Protein 6L2M (pdb70)

Secondary structure (DSSP, 8-state):
---HHHHHHHHHHHHHHHHTTS---EEEEE-TT--EEEEEE--TTTTT-TT--HHHHHHHHHHHHHT-S--TT-EEEEEE---HHHHHHHHHTT--EEEEEE----------S-EEEE---HHHHHHHHHHHHHHHHHHHHHH-

Organism: NCBI:txid40479

Solvent-accessible surface area: 8317 Å² total; per-residue (Å²): 142,58,17,62,126,25,0,72,68,0,3,82,33,0,94,113,2,28,155,90,45,1,54,0,10,0,0,0,0,2,30,95,116,70,82,63,40,8,50,11,40,6,10,43,126,107,70,176,49,124,39,42,27,0,6,21,24,0,6,80,67,0,25,90,149,71,142,40,145,73,0,49,165,30,65,0,0,0,0,24,42,15,46,91,65,0,16,36,24,0,86,132,8,114,2,51,11,0,41,21,0,11,67,59,134,128,130,108,79,164,54,160,64,12,86,73,72,50,5,128,9,130,76,23,47,71,78,0,68,147,36,12,70,95,32,80,84,83,44,143,120,146,164,192

B-factor: mean 48.04, std 17.61, range [22.88, 114.13]

InterPro domains:
  IPR002125 Cytidine and deoxycytidylate deaminase domain [PF00383] (6-102)
  IPR002125 Cytidine and deoxycytidylate deaminase domain [PS51747] (2-112)
  IPR016192 APOBEC/CMP deaminase, zinc-binding [PS00903] (54-91)
  IPR016193 Cytidine deaminase-like [SSF53927] (6-142)

Sequence (144 aa):
DDFNNILDLLINESKKAAQLGDIPVSCCIIDSNNNILSLAINSRYKNKDISQHAEINVINDLISKLNSFNLSKYKLITTLEPCMMCYSAIKQVKINTIYYLVDDPKYSINDQNLNLIQIKNQKKQSEYIKLLNIFFINARLEHH

Foldseek 3Di:
DQCVVVLVVLLVQLVVVLVQQHQSKKKFKAAPVRDTDFIFTACCPVVVHVQRHNLSVRLVVVCVVVVDLAPLRMAMEMAEDDDPSSVVSCVRNLHQEYEYAYYDPPDDDPDHSHDYHYRDDVVSSVSSVVVSVVSVVVVVVVVD

Nearest PDB structures (foldseek):
  6l2m-assembly1_A-2  TM=1.007E+00  e=2.310E-31  Mycoplasma capricolum subsp. capricolum
  6l2l-assembly1_A-2  TM=9.563E-01  e=2.357E-25  Mycoplasma capricolum subsp. capricolum
  1wwr-assembly1_A  TM=8.510E-01  e=9.604E-13  Aquifex aeolicus
  7cph-assembly1_A  TM=8.607E-01  e=4.009E-12  Bacillus subtilis subsp. subtilis str. 168
  2a8n-assembly1_B  TM=8.800E-01  e=9.669E-11  Agrobacterium tumefaciens

Radius of gyration: 14.6 Å; Cα contacts (8 Å, |Δi|>4): 250; chains: 1; bounding box: 42×33×30 Å

Structure (mmCIF, N/CA/C/O backbone):
data_6L2M
#
_entry.id   6L2M
#
_cell.length_a   55.589
_cell.length_b   55.589
_cell.length_c   109.227
_cell.angle_alpha   90.000
_cell.angle_beta   90.000
_cell.angle_gamma   120.000
#
_symmetry.space_group_name_H-M   'P 32 2 1'
#
loop_
_entity.id
_entity.type
_entity.pdbx_description
1 polymer 'Nucleoside deaminase family protein'
2 non-polymer 'ZINC ION'
3 non-polymer 'CHLORIDE ION'
4 water water
#
loop_
_atom_site.group_PDB
_atom_site.id
_atom_site.type_symbol
_atom_site.label_atom_id
_atom_site.label_alt_id
_atom_site.label_comp_id
_atom_site.label_asym_id
_atom_site.label_entity_id
_atom_site.label_seq_id
_atom_site.pdbx_PDB_ins_code
_atom_site.Cartn_x
_atom_site.Cartn_y
_atom_site.Cartn_z
_atom_site.occupancy
_atom_site.B_iso_or_equiv
_atom_site.auth_seq_id
_atom_site.auth_comp_id
_atom_site.auth_asym_id
_atom_site.auth_atom_id
_atom_site.pdbx_PDB_model_num
ATOM 1 N N . ASP A 1 2 ? 1.68064 -8.06461 8.33514 1.000 87.08768 2 ASP A N 1
ATOM 2 C CA . ASP A 1 2 ? 2.51719 -7.66527 9.46031 1.000 87.14752 2 ASP A CA 1
ATOM 3 C C . ASP A 1 2 ? 3.81720 -7.01658 8.95757 1.000 84.08495 2 ASP A C 1
ATOM 4 O O . ASP A 1 2 ? 3.78858 -5.99454 8.25679 1.000 78.03930 2 ASP A O 1
ATOM 9 N N . ASP A 1 3 ? 4.95422 -7.60920 9.32678 1.000 68.42789 3 ASP A N 1
ATOM 10 C CA . ASP A 1 3 ? 6.24376 -7.16374 8.82472 1.000 54.24000 3 ASP A CA 1
ATOM 11 C C . ASP A 1 3 ? 7.15141 -8.31515 8.40897 1.000 56.66800 3 ASP A C 1
ATOM 12 O O . ASP A 1 3 ? 8.28322 -8.05379 7.98756 1.000 47.66808 3 ASP A O 1
ATOM 17 N N . PHE A 1 4 ? 6.69943 -9.57153 8.53773 1.000 48.41000 4 PHE A N 1
ATOM 18 C CA . PHE A 1 4 ? 7.37542 -10.74894 7.97775 1.000 46.47710 4 PHE A CA 1
ATOM 19 C C . PHE A 1 4 ? 8.85945 -10.80423 8.34658 1.000 46.58321 4 PHE A C 1
ATOM 20 O O . PHE A 1 4 ? 9.70637 -11.14214 7.51801 1.000 42.05069 4 PHE A O 1
ATOM 28 N N . ASN A 1 5 ? 9.18894 -10.47864 9.59943 1.000 50.12478 5 ASN A N 1
ATOM 29 C CA . ASN A 1 5 ? 10.59466 -10.25414 9.93442 1.000 46.66415 5 ASN A CA 1
ATOM 30 C C . ASN A 1 5 ? 11.43023 -11.52016 9.76654 1.000 51.86872 5 ASN A C 1
ATOM 31 O O . ASN A 1 5 ? 12.58066 -11.45630 9.31412 1.000 52.49725 5 ASN A O 1
ATOM 36 N N . ASN A 1 6 ? 10.87351 -12.68022 10.11763 1.000 49.03062 6 ASN A N 1
ATOM 37 C CA . ASN A 1 6 ? 11.63660 -13.92382 10.01802 1.000 51.83159 6 ASN A CA 1
ATOM 38 C C . ASN A 1 6 ? 11.75433 -14.40786 8.57412 1.000 42.42180 6 ASN A C 1
ATOM 39 O O . ASN A 1 6 ? 12.84317 -14.79250 8.12687 1.000 41.81561 6 ASN A O 1
ATOM 44 N N . ILE A 1 7 ? 10.64715 -14.39265 7.83240 1.000 40.02949 7 ILE A N 1
ATOM 45 C CA . ILE A 1 7 ? 10.70510 -14.74300 6.41874 1.000 44.81162 7 ILE A CA 1
ATOM 46 C C . ILE A 1 7 ? 11.68365 -13.83356 5.69429 1.000 41.78778 7 ILE A C 1
ATOM 47 O O . ILE A 1 7 ? 12.50442 -14.29724 4.89221 1.000 40.14551 7 ILE A O 1
ATOM 52 N N . LEU A 1 8 ? 11.64018 -12.53139 5.99650 1.000 41.76470 8 LEU A N 1
ATOM 53 C CA . LEU A 1 8 ? 12.54475 -11.58489 5.35128 1.000 39.34620 8 LEU A CA 1
ATOM 54 C C . LEU A 1 8 ? 13.99666 -11.84906 5.73312 1.000 43.66804 8 LEU A C 1
ATOM 55 O O . LEU A 1 8 ? 14.89007 -11.76229 4.88469 1.000 35.80634 8 LEU A O 1
ATOM 60 N N . ASP A 1 9 ? 14.26230 -12.14686 7.00552 1.000 46.11113 9 ASP A N 1
ATOM 61 C CA . ASP A 1 9 ? 15.61397 -12.55146 7.37475 1.000 49.54677 9 ASP A CA 1
ATOM 62 C C . ASP A 1 9 ? 16.09343 -13.69975 6.48839 1.000 48.05298 9 ASP A C 1
ATOM 63 O O . ASP A 1 9 ? 17.20127 -13.65316 5.92787 1.000 44.22773 9 ASP A O 1
ATOM 68 N N . LEU A 1 10 ? 15.23442 -14.70936 6.29929 1.000 42.58180 10 LEU A N 1
ATOM 69 C CA . LEU A 1 10 ? 15.57746 -15.84643 5.44627 1.000 40.74711 10 LEU A CA 1
ATOM 70 C C . LEU A 1 10 ? 15.81872 -15.42717 3.99586 1.000 40.03117 10 LEU A C 1
ATOM 71 O O . LEU A 1 10 ? 16.80603 -15.84691 3.37868 1.000 42.43117 10 LEU A O 1
ATOM 76 N N . LEU A 1 11 ? 14.92552 -14.60968 3.43053 1.000 38.21948 11 LEU A N 1
ATOM 77 C CA . LEU A 1 11 ? 15.05705 -14.22659 2.02713 1.000 45.59501 11 LEU A CA 1
ATOM 78 C C . LEU A 1 11 ? 16.32395 -13.41280 1.79473 1.000 40.56425 11 LEU A C 1
ATOM 79 O O . LEU A 1 11 ? 17.07109 -13.67180 0.84199 1.000 38.73746 11 LEU A O 1
ATOM 84 N N . ILE A 1 12 ? 16.58051 -12.43345 2.66409 1.000 38.68935 12 ILE A N 1
ATOM 85 C CA . ILE A 1 12 ? 17.78911 -11.62701 2.56070 1.000 42.83042 12 ILE A CA 1
ATOM 86 C C . ILE A 1 12 ? 19.02792 -12.50771 2.67753 1.000 46.61931 12 ILE A C 1
ATOM 87 O O . ILE A 1 12 ? 20.02815 -12.29023 1.98379 1.000 39.56766 12 ILE A O 1
ATOM 92 N N . ASN A 1 13 ? 18.97898 -13.53184 3.53136 1.000 42.81948 13 ASN A N 1
ATOM 93 C CA . ASN A 1 13 ? 20.10826 -14.45638 3.57952 1.000 49.88347 13 ASN A CA 1
ATOM 94 C C . ASN A 1 13 ? 20.27227 -15.19882 2.25439 1.000 42.68646 13 ASN A C 1
ATOM 95 O O . ASN A 1 13 ? 21.38434 -15.32089 1.73424 1.000 42.91341 13 ASN A O 1
ATOM 100 N N . GLU A 1 14 ? 19.16838 -15.66917 1.67174 1.000 47.49194 14 GLU A N 1
ATOM 101 C CA . GLU A 1 14 ? 19.25708 -16.42570 0.42240 1.000 44.72646 14 GLU A CA 1
ATOM 102 C C . GLU A 1 14 ? 19.82495 -15.57883 -0.71049 1.000 40.85000 14 GLU A C 1
ATOM 103 O O . GLU A 1 14 ? 20.67127 -16.04245 -1.48137 1.000 53.67538 14 GLU A O 1
ATOM 109 N N . SER A 1 15 ? 19.35839 -14.33603 -0.83936 1.000 45.45961 15 SER A N 1
ATOM 110 C CA . SER A 1 15 ? 19.66669 -13.56823 -2.04248 1.000 48.98024 15 SER A CA 1
ATOM 111 C C . SER A 1 15 ? 21.16658 -13.35990 -2.20684 1.000 53.24057 15 SER A C 1
ATOM 112 O O . SER A 1 15 ? 21.65391 -13.22679 -3.34251 1.000 57.97996 15 SER A O 1
ATOM 115 N N . LYS A 1 16 ? 21.90766 -13.34078 -1.08952 1.000 49.81622 16 LYS A N 1
ATOM 116 C CA . LYS A 1 16 ? 23.36713 -13.28046 -1.13671 1.000 56.13123 16 LYS A CA 1
ATOM 117 C C . LYS A 1 16 ? 23.93444 -14.30040 -2.12525 1.000 59.01446 16 LYS A C 1
ATOM 118 O O . LYS A 1 16 ? 24.81958 -13.98169 -2.93144 1.000 51.28000 16 LYS A O 1
ATOM 124 N N . LYS A 1 17 ? 23.40519 -15.52742 -2.09557 1.000 49.22581 17 LYS A N 1
ATOM 125 C CA . LYS A 1 17 ? 23.80776 -16.54152 -3.06494 1.000 57.59268 17 LYS A CA 1
ATOM 126 C C . LYS A 1 17 ? 23.68173 -16.01890 -4.49002 1.000 64.78710 17 LYS A C 1
ATOM 127 O O . LYS A 1 17 ? 24.60627 -16.16129 -5.30005 1.000 68.47914 17 LYS A O 1
ATOM 133 N N . ALA A 1 18 ? 22.53298 -15.41028 -4.81489 1.000 54.13930 18 ALA A N 1
ATOM 134 C CA . ALA A 1 18 ? 22.33583 -14.88167 -6.16221 1.000 56.18943 18 ALA A CA 1
ATOM 135 C C . ALA A 1 18 ? 23.37058 -13.81026 -6.48537 1.000 53.25466 18 ALA A C 1
ATOM 136 O O . ALA A 1 18 ? 23.87340 -13.75330 -7.61554 1.000 51.33794 18 ALA A O 1
ATOM 138 N N . ALA A 1 19 ? 23.72153 -12.96553 -5.49913 1.000 55.37855 19 ALA A N 1
ATOM 139 C CA . ALA A 1 19 ? 24.69144 -11.89760 -5.76032 1.000 58.61862 19 ALA A CA 1
ATOM 140 C C . ALA A 1 19 ? 26.08759 -12.44707 -6.01936 1.000 70.03460 19 ALA A C 1
ATOM 141 O O . ALA A 1 19 ? 26.82604 -11.89579 -6.84537 1.000 67.66239 19 ALA A O 1
ATOM 143 N N . GLN A 1 20 ? 26.47027 -13.51684 -5.31823 1.000 68.99095 20 GLN A N 1
ATOM 144 C CA . GLN A 1 20 ? 27.78858 -14.10068 -5.52823 1.000 76.25155 20 GLN A CA 1
ATOM 145 C C . GLN A 1 20 ? 27.94790 -14.63431 -6.94762 1.000 76.95657 20 GLN A C 1
ATOM 146 O O . GLN A 1 20 ? 29.06035 -14.63078 -7.48847 1.000 71.92510 20 GLN A O 1
ATOM 152 N N . LEU A 1 21 ? 26.85687 -15.07325 -7.57498 1.000 66.26502 21 LEU A N 1
ATOM 153 C CA . LEU A 1 21 ? 26.93055 -15.75640 -8.85914 1.000 62.51542 21 LEU A CA 1
ATOM 154 C C . LEU A 1 21 ? 26.55513 -14.87035 -10.05465 1.000 66.71401 21 LEU A C 1
ATOM 155 O O . LEU A 1 21 ? 26.37757 -15.39841 -11.15764 1.000 60.00645 21 LEU A O 1
ATOM 160 N N . GLY A 1 22 ? 26.44760 -13.54344 -9.87402 1.000 53.22000 22 GLY A N 1
ATOM 161 C CA . GLY A 1 22 ? 26.30214 -12.60672 -10.98106 1.000 49.66000 22 GLY A CA 1
ATOM 162 C C . GLY A 1 22 ? 24.90610 -12.04707 -11.22282 1.000 55.51517 22 GLY A C 1
ATOM 163 O O . GLY A 1 22 ? 24.75093 -11.17841 -12.09414 1.000 58.69055 22 GLY A O 1
ATOM 164 N N . ASP A 1 23 ? 23.89258 -12.50139 -10.49745 1.000 42.62276 23 ASP A N 1
ATOM 165 C CA . ASP A 1 23 ? 22.53923 -11.98635 -10.63268 1.000 42.15885 23 ASP A CA 1
ATOM 166 C C . ASP A 1 23 ? 22.23715 -10.99017 -9.52205 1.000 41.18465 23 ASP A C 1
ATOM 167 O O . ASP A 1 23 ? 22.72356 -11.13093 -8.39640 1.000 37.29942 23 ASP A O 1
ATOM 172 N N . ILE A 1 24 ? 21.43450 -9.97986 -9.85151 1.000 32.39817 24 ILE A N 1
ATOM 173 C CA . ILE A 1 24 ? 20.82144 -9.11971 -8.84090 1.000 39.22017 24 ILE A CA 1
ATOM 174 C C . ILE A 1 24 ? 20.32086 -10.02843 -7.72195 1.000 34.68958 24 ILE A C 1
ATOM 175 O O . ILE A 1 24 ? 19.60847 -11.00963 -7.98894 1.000 35.57654 24 ILE A O 1
ATOM 180 N N . PRO A 1 25 ? 20.69358 -9.77212 -6.48018 1.000 32.21568 25 PRO A N 1
ATOM 181 C CA . PRO A 1 25 ? 20.33706 -10.69618 -5.39599 1.000 34.04094 25 PRO A CA 1
ATOM 182 C C . PRO A 1 25 ? 18.89412 -10.52445 -4.95189 1.000 35.92063 25 PRO A C 1
ATOM 183 O O . PRO A 1 25 ? 18.58934 -9.72719 -4.05747 1.000 40.23592 25 PRO A O 1
ATOM 187 N N . VAL A 1 26 ? 17.99005 -11.22849 -5.61219 1.000 31.50633 26 VAL A N 1
ATOM 188 C CA . VAL A 1 26 ? 16.57976 -11.23029 -5.25792 1.000 32.51036 26 VAL A CA 1
ATOM 189 C C . VAL A 1 26 ? 16.22159 -12.64283 -4.82950 1.000 33.57659 26 VAL A C 1
ATOM 190 O O . VAL A 1 26 ? 16.60470 -13.61706 -5.49185 1.000 25.34316 26 VAL A O 1
ATOM 194 N N . SER A 1 27 ? 15.53439 -12.75263 -3.70261 1.000 31.15539 27 SER A N 1
ATOM 195 C CA . SER A 1 27 ? 14.97441 -14.01375 -3.26393 1.000 32.28816 27 SER A CA 1
ATOM 196 C C . SER A 1 27 ? 13.50402 -13.81041 -2.94753 1.000 40.02403 27 SER A C 1
ATOM 197 O O . SER A 1 27 ? 13.07594 -12.70031 -2.61080 1.000 44.11806 27 SER A O 1
ATOM 200 N N . CYS A 1 28 ? 12.73271 -14.89259 -3.05016 1.000 33.08294 28 CYS A N 1
ATOM 201 C CA . CYS A 1 28 ? 11.30727 -14.79783 -2.79261 1.000 35.16761 28 CYS A CA 1
ATOM 202 C C . CYS A 1 28 ? 10.74286 -16.17249 -2.44608 1.000 31.70569 28 CYS A C 1
ATOM 203 O O . CYS A 1 28 ? 11.33469 -17.21079 -2.75436 1.000 35.20874 28 CYS A O 1
ATOM 206 N N . CYS A 1 29 ? 9.58453 -16.16114 -1.78609 1.000 28.94357 29 CYS A N 1
ATOM 207 C CA . CYS A 1 29 ? 8.87500 -17.37492 -1.42083 1.000 31.17790 29 CYS A CA 1
ATOM 208 C C . CYS A 1 29 ? 7.39104 -17.21124 -1.70619 1.000 31.91827 29 CYS A C 1
ATOM 209 O O . CYS A 1 29 ? 6.87387 -16.10033 -1.86791 1.000 29.42789 29 CYS A O 1
ATOM 212 N N . ILE A 1 30 ? 6.71498 -18.35108 -1.76594 1.000 33.70809 30 ILE A N 1
ATOM 213 C CA . ILE A 1 30 ? 5.26256 -18.41409 -1.84191 1.000 37.69275 30 ILE A CA 1
ATOM 214 C C . ILE A 1 30 ? 4.76323 -19.07075 -0.56378 1.000 43.17429 30 ILE A C 1
ATOM 215 O O . ILE A 1 30 ? 5.33084 -20.07168 -0.10374 1.000 44.65839 30 ILE A O 1
ATOM 220 N N . ILE A 1 31 ? 3.71226 -18.50515 0.01625 1.000 35.80645 31 ILE A N 1
ATOM 221 C CA . ILE A 1 31 ? 3.17917 -18.98135 1.28406 1.000 39.48431 31 ILE A CA 1
ATOM 222 C C . ILE A 1 31 ? 1.71242 -19.33606 1.11450 1.000 39.89000 31 ILE A C 1
ATOM 223 O O . ILE A 1 31 ? 1.00247 -18.76492 0.27536 1.000 42.84630 31 ILE A O 1
ATOM 228 N N . ASP A 1 32 ? 1.25897 -20.28137 1.93681 1.000 46.90056 32 ASP A N 1
ATOM 229 C CA . ASP A 1 32 ? -0.16498 -20.54816 2.06071 1.000 54.06254 32 ASP A CA 1
ATOM 230 C C . ASP A 1 32 ? -0.77864 -19.58565 3.07440 1.000 52.28821 32 ASP A C 1
ATOM 231 O O . ASP A 1 32 ? -0.11584 -18.68245 3.59417 1.000 53.78641 32 ASP A O 1
ATOM 236 N N . SER A 1 33 ? -2.07180 -19.78168 3.35177 1.000 57.60548 33 SER A N 1
ATOM 237 C CA . SER A 1 33 ? -2.79708 -18.86428 4.22439 1.000 52.04000 33 SER A CA 1
ATOM 238 C C . SER A 1 33 ? -2.28516 -18.91513 5.65736 1.000 57.47639 33 SER A C 1
ATOM 239 O O . SER A 1 33 ? -2.39890 -17.92477 6.38805 1.000 63.70690 33 SER A O 1
ATOM 242 N N . ASN A 1 34 ? -1.72439 -20.04414 6.08077 1.000 50.93431 34 ASN A N 1
ATOM 243 C CA . ASN A 1 34 ? -1.11943 -20.13054 7.40406 1.000 60.80525 34 ASN A CA 1
ATOM 244 C C . ASN A 1 34 ? 0.31146 -19.61086 7.43290 1.000 54.03125 34 ASN A C 1
ATOM 245 O O . ASN A 1 34 ? 1.03595 -19.89222 8.39319 1.000 60.11291 34 ASN A O 1
ATOM 250 N N . ASN A 1 35 ? 0.72478 -18.87009 6.40356 1.000 50.84133 35 ASN A N 1
ATOM 251 C CA . ASN A 1 35 ? 2.05747 -18.27700 6.29554 1.000 50.60620 35 ASN A CA 1
ATOM 252 C C . ASN A 1 35 ? 3.17358 -19.30970 6.32564 1.000 44.69000 35 ASN A C 1
ATOM 253 O O . ASN A 1 35 ? 4.31568 -18.97193 6.64209 1.000 49.61451 35 ASN A O 1
ATOM 258 N N . ASN A 1 36 ? 2.87296 -20.56248 6.00043 1.000 45.52287 36 ASN A N 1
ATOM 259 C CA . ASN A 1 36 ? 3.91653 -21.55282 5.78278 1.000 43.27843 36 ASN A CA 1
ATOM 260 C C . ASN A 1 36 ? 4.48066 -21.39485 4.37612 1.000 43.66202 36 ASN A C 1
ATOM 261 O O . ASN A 1 36 ? 3.73376 -21.16446 3.41827 1.000 42.99921 36 ASN A O 1
ATOM 266 N N . ILE A 1 37 ? 5.80208 -21.51546 4.25637 1.000 36.92276 37 ILE A N 1
ATOM 267 C CA . ILE A 1 37 ? 6.46588 -21.44778 2.95771 1.000 39.26270 37 ILE A CA 1
ATOM 268 C C . ILE A 1 37 ? 6.28888 -22.77423 2.22659 1.000 42.48369 37 ILE A C 1
ATOM 269 O O . ILE A 1 37 ? 6.62165 -23.83945 2.76098 1.000 44.45251 37 ILE A O 1
ATOM 274 N N . LEU A 1 38 ? 5.79416 -22.71530 0.98991 1.000 36.75547 38 LEU A N 1
ATOM 275 C CA . LEU A 1 38 ? 5.72164 -23.89974 0.14346 1.000 33.37000 38 LEU A CA 1
ATOM 276 C C . LEU A 1 38 ? 6.85275 -23.98846 -0.87281 1.000 40.56337 38 LEU A C 1
ATOM 277 O O . LEU A 1 38 ? 7.29040 -25.09737 -1.20433 1.000 44.64722 38 LEU A O 1
ATOM 282 N N . SER A 1 39 ? 7.32179 -22.84774 -1.38578 1.000 38.88550 39 SER A N 1
ATOM 283 C CA . SER A 1 39 ? 8.41271 -22.78981 -2.35004 1.000 36.06547 39 SER A CA 1
ATOM 284 C C . SER A 1 39 ? 9.25467 -21.54993 -2.09252 1.000 37.50284 39 SER A C 1
ATOM 285 O O . SER A 1 39 ? 8.73620 -20.48867 -1.72566 1.000 36.13163 39 SER A O 1
ATOM 288 N N . LEU A 1 40 ? 10.56213 -21.69542 -2.30570 1.000 31.41000 40 LEU A N 1
ATOM 289 C CA . LEU A 1 40 ? 11.50632 -20.59907 -2.17493 1.000 33.01645 40 LEU A CA 1
ATOM 290 C C . LEU A 1 40 ? 12.45767 -20.62022 -3.36250 1.000 39.09146 40 LEU A C 1
ATOM 291 O O . LEU A 1 40 ? 12.84722 -21.69538 -3.82912 1.000 33.53433 40 LEU A O 1
ATOM 296 N N . ALA A 1 41 ? 12.83101 -19.43531 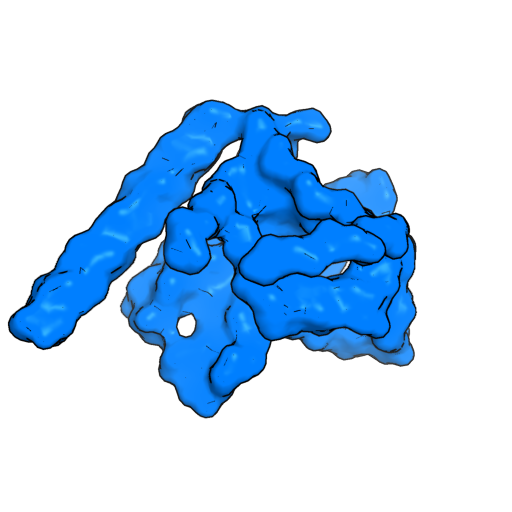-3.85662 1.000 31.08054 41 ALA A N 1
ATOM 297 C CA . ALA A 1 41 ? 13.71145 -19.38593 -5.01681 1.000 30.43304 41 ALA A CA 1
ATOM 298 C C . ALA A 1 41 ? 14.50026 -18.08803 -5.01823 1.000 34.47561 41 ALA A C 1
ATOM 299 O O . ALA A 1 41 ? 14.14731 -17.11833 -4.34005 1.000 42.14332 41 ALA A O 1
ATOM 301 N N . ILE A 1 42 ? 15.57893 -18.08740 -5.80440 1.000 29.69039 42 ILE A N 1
ATOM 302 C CA . ILE A 1 42 ? 16.41607 -16.91788 -6.01198 1.000 28.54987 42 ILE A CA 1
ATOM 303 C C . ILE A 1 42 ? 16.48319 -16.61884 -7.50225 1.000 33.99462 42 ILE A C 1
ATOM 304 O O . ILE A 1 42 ? 16.14767 -17.45118 -8.35143 1.000 33.21232 42 ILE A O 1
ATOM 309 N N . ASN A 1 43 ? 16.90920 -15.39808 -7.80813 1.000 26.65886 43 ASN A N 1
ATOM 310 C CA . ASN A 1 43 ? 17.13104 -14.98770 -9.18314 1.000 29.20782 43 ASN A CA 1
ATOM 311 C C . ASN A 1 43 ? 18.33694 -15.72860 -9.75838 1.000 33.67778 43 ASN A C 1
ATOM 312 O O . ASN A 1 43 ? 19.38056 -15.83626 -9.11638 1.000 31.23333 43 ASN A O 1
ATOM 317 N N . SER A 1 44 ? 18.17023 -16.28355 -10.96817 1.000 28.12364 44 SER A N 1
ATOM 318 C CA . SER A 1 44 ? 19.25400 -17.00181 -11.63257 1.000 36.17178 44 SER A CA 1
ATOM 319 C C . SER A 1 44 ? 19.21766 -16.77964 -13.13898 1.000 39.33510 44 SER A C 1
ATOM 320 O O . SER A 1 44 ? 19.55412 -17.68940 -13.90718 1.000 37.19785 44 SER A O 1
ATOM 323 N N . ARG A 1 45 ? 18.80576 -15.57904 -13.56763 1.000 34.03376 45 ARG A N 1
ATOM 324 C CA . ARG A 1 45 ? 18.69321 -15.25326 -14.98701 1.000 43.11271 45 ARG A CA 1
ATOM 325 C C . ARG A 1 45 ? 20.04583 -15.34377 -15.69130 1.000 43.32362 45 ARG A C 1
ATOM 326 O O . ARG A 1 45 ? 20.20684 -16.09235 -16.65930 1.000 35.27047 45 ARG A O 1
ATOM 334 N N . TYR A 1 46 ? 21.02737 -14.56497 -15.23657 1.000 41.40778 46 TYR A N 1
ATOM 335 C CA . TYR A 1 46 ? 22.31412 -14.58180 -15.92351 1.000 49.28201 46 TYR A CA 1
ATOM 336 C C . TYR A 1 46 ? 23.08158 -15.86409 -15.63108 1.000 45.48602 46 TYR A C 1
ATOM 337 O O . TYR A 1 46 ? 23.74486 -16.40119 -16.52131 1.000 48.71588 46 TYR A O 1
ATOM 346 N N . LYS A 1 47 ? 22.95907 -16.40029 -14.41499 1.000 42.65453 47 LYS A N 1
ATOM 347 C CA . LYS A 1 47 ? 23.68042 -17.62159 -14.08077 1.000 46.61976 47 LYS A CA 1
ATOM 348 C C . LYS A 1 47 ? 23.30025 -18.77022 -15.00959 1.000 52.21358 47 LYS A C 1
ATOM 349 O O . LYS A 1 47 ? 24.15869 -19.56773 -15.40264 1.000 53.12480 47 LYS A O 1
ATOM 355 N N . ASN A 1 48 ? 22.02861 -18.86281 -15.39087 1.000 40.08259 48 ASN A N 1
ATOM 356 C CA . ASN A 1 48 ? 21.56235 -19.94738 -16.24393 1.000 36.41000 48 ASN A CA 1
ATOM 357 C C . ASN A 1 48 ? 21.19861 -19.48406 -17.65083 1.000 36.74000 48 ASN A C 1
ATOM 358 O O . ASN A 1 48 ? 20.60061 -20.25420 -18.40365 1.000 43.42979 48 ASN A O 1
ATOM 363 N N . LYS A 1 49 ? 21.56090 -18.26063 -18.02749 1.000 35.53606 49 LYS A N 1
ATOM 364 C CA . LYS A 1 49 ? 21.35139 -17.73857 -19.38170 1.000 51.81823 49 LYS A CA 1
ATOM 365 C C . LYS A 1 49 ? 19.91042 -17.97156 -19.85163 1.000 48.37412 49 LYS A C 1
ATOM 366 O O . LYS A 1 49 ? 19.64568 -18.57431 -20.89313 1.000 53.66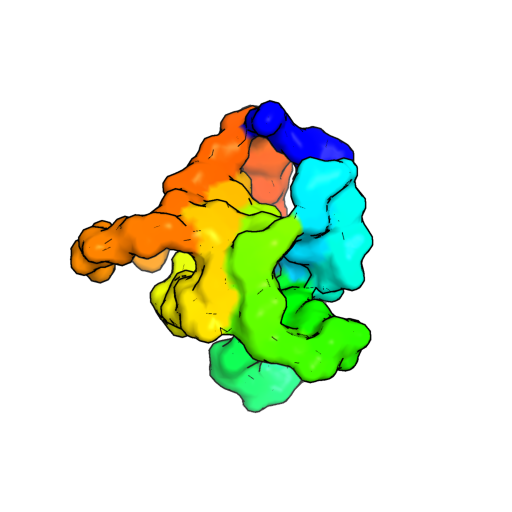214 49 LYS A O 1
ATOM 372 N N . ASP A 1 50 ? 18.96871 -17.48677 -19.04582 1.000 43.88078 50 ASP A N 1
ATOM 373 C CA . ASP A 1 50 ? 17.54597 -17.72378 -19.27501 1.000 36.12448 50 ASP A CA 1
ATOM 374 C C . ASP A 1 50 ? 16.80789 -16.45526 -18.87086 1.000 39.34583 50 ASP A C 1
ATOM 375 O O . ASP A 1 50 ? 16.77032 -16.11262 -17.68511 1.000 30.86175 50 ASP A O 1
ATOM 380 N N . ILE A 1 51 ? 16.23308 -15.76098 -19.85843 1.000 37.40800 51 ILE A N 1
ATOM 381 C CA . ILE A 1 51 ? 15.56043 -14.48486 -19.61383 1.000 36.39450 51 ILE A CA 1
ATOM 382 C C . ILE A 1 51 ? 14.46733 -14.60941 -18.55695 1.000 34.35704 51 ILE A C 1
ATOM 383 O O . ILE A 1 51 ? 14.16038 -13.63727 -17.85551 1.000 34.54934 51 ILE A O 1
ATOM 388 N N . SER A 1 52 ? 13.88247 -15.79988 -18.40402 1.000 26.45000 52 SER A N 1
ATOM 389 C CA . SER A 1 52 ? 12.72929 -15.97692 -17.52515 1.000 35.32981 52 SER A CA 1
ATOM 390 C C . SER A 1 52 ? 13.10100 -16.29378 -16.07904 1.000 37.53328 52 SER A C 1
ATOM 391 O O . SER A 1 52 ? 1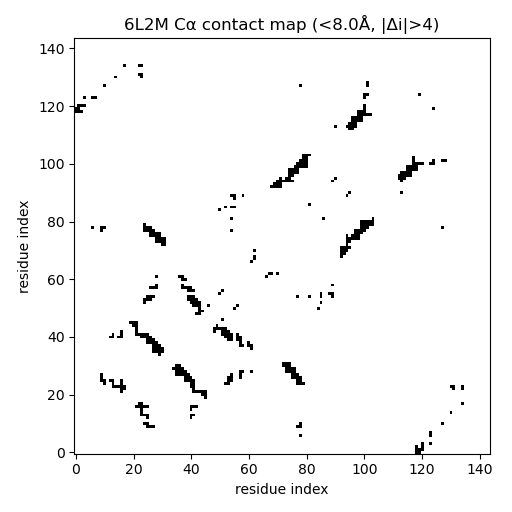2.23954 -16.19225 -15.19627 1.000 33.58330 52 SER A O 1
ATOM 394 N N . GLN A 1 53 ? 14.34360 -16.67325 -15.80727 1.000 26.50000 53 GLN A N 1
ATOM 395 C CA . GLN A 1 53 ? 14.67044 -17.20505 -14.48827 1.000 33.93686 53 GLN A CA 1
ATOM 396 C C . GLN A 1 53 ? 14.89360 -16.11914 -13.43099 1.000 32.34370 53 GLN A C 1
ATOM 397 O O . GLN A 1 53 ? 15.85919 -16.16954 -12.66674 1.000 32.33368 53 GLN A O 1
ATOM 403 N N . HIS A 1 54 ? 13.99134 -15.14898 -13.34291 1.000 34.90953 54 HIS A N 1
ATOM 404 C CA . HIS A 1 54 ? 13.95200 -14.33817 -12.13908 1.000 27.38927 54 HIS A CA 1
ATOM 405 C C . HIS A 1 54 ? 13.42357 -15.15952 -10.96817 1.000 34.84998 54 HIS A C 1
ATOM 406 O O . HIS A 1 54 ? 12.77144 -16.19746 -11.14581 1.000 28.41865 54 HIS A O 1
ATOM 413 N N . ALA A 1 55 ? 13.69823 -14.66953 -9.75264 1.000 26.54219 55 ALA A N 1
ATOM 414 C CA . ALA A 1 55 ? 13.27213 -15.39020 -8.55553 1.000 32.35476 55 ALA A CA 1
ATOM 415 C C . ALA A 1 55 ? 11.76538 -15.64415 -8.55836 1.000 27.04505 55 ALA A C 1
ATOM 416 O O . ALA A 1 55 ? 11.31017 -16.72824 -8.17587 1.000 30.70578 55 ALA A O 1
ATOM 418 N N . GLU A 1 56 ? 10.97575 -14.67634 -9.02529 1.000 30.16034 56 GLU A N 1
ATOM 419 C CA . GLU A 1 56 ? 9.52169 -14.82005 -8.94529 1.000 28.03986 56 GLU A CA 1
ATOM 420 C C . GLU A 1 56 ? 9.01766 -15.93166 -9.86645 1.000 27.96056 56 GLU A C 1
ATOM 421 O O . GLU A 1 56 ? 8.18716 -16.76384 -9.46718 1.000 26.16988 56 GLU A O 1
ATOM 427 N N . ILE A 1 57 ? 9.50021 -15.96090 -11.10625 1.000 24.88795 57 ILE A N 1
ATOM 428 C CA . ILE A 1 57 ? 9.07983 -17.01929 -12.01598 1.000 31.82871 57 ILE A CA 1
ATOM 429 C C . ILE A 1 57 ? 9.62036 -18.37063 -11.55167 1.000 33.19378 57 ILE A C 1
ATOM 430 O O . ILE A 1 57 ? 8.93640 -19.39912 -11.66749 1.000 31.01873 57 ILE A O 1
ATOM 435 N N . ASN A 1 58 ? 10.84337 -18.38742 -10.99545 1.000 31.99370 58 ASN A N 1
ATOM 436 C CA . ASN A 1 58 ? 11.40349 -19.63298 -10.46585 1.000 31.00764 58 ASN A CA 1
ATOM 437 C C . ASN A 1 58 ? 10.54271 -20.19770 -9.34145 1.000 35.42519 58 ASN A C 1
ATOM 438 O O . ASN A 1 58 ? 10.29626 -21.40940 -9.28779 1.000 30.07831 58 ASN A O 1
ATOM 443 N N . VAL A 1 59 ? 10.08077 -19.34063 -8.42605 1.000 32.31682 59 VAL A N 1
ATOM 444 C CA . VAL A 1 59 ? 9.29094 -19.85452 -7.31339 1.000 29.27502 59 VAL A CA 1
ATOM 445 C C . VAL A 1 59 ? 7.93736 -20.32163 -7.82283 1.000 37.77451 59 VAL A C 1
ATOM 446 O O . VAL A 1 59 ? 7.40770 -21.35023 -7.36799 1.000 33.04735 59 VAL A O 1
ATOM 450 N N . ILE A 1 60 ? 7.38872 -19.61654 -8.82558 1.000 28.37032 60 ILE A N 1
ATOM 451 C CA . ILE A 1 60 ? 6.13122 -20.05270 -9.41840 1.000 33.04229 60 ILE A CA 1
ATOM 452 C C . ILE A 1 60 ? 6.28722 -21.44616 -10.01818 1.000 40.55031 60 ILE A C 1
ATOM 453 O O . ILE A 1 60 ? 5.43835 -22.31980 -9.81962 1.000 35.88387 60 ILE A O 1
ATOM 458 N N . ASN A 1 61 ? 7.38309 -21.67463 -10.74993 1.000 29.38295 61 ASN A N 1
ATOM 459 C CA . ASN A 1 61 ? 7.59448 -22.96915 -11.38887 1.000 35.96092 61 ASN A CA 1
ATOM 460 C C . ASN A 1 61 ? 7.82897 -24.06472 -10.35574 1.000 44.87002 61 ASN A C 1
ATOM 461 O O . ASN A 1 61 ? 7.33702 -25.18652 -10.52548 1.000 44.99685 61 ASN A O 1
ATOM 466 N N . ASP A 1 62 ? 8.55668 -23.76112 -9.26867 1.000 42.08565 62 ASP A N 1
ATOM 467 C CA . ASP A 1 62 ? 8.68420 -24.74186 -8.19093 1.000 41.17276 62 ASP A CA 1
ATOM 468 C C . ASP A 1 62 ? 7.31394 -25.16569 -7.66588 1.000 44.69635 62 ASP A C 1
ATOM 469 O O . ASP A 1 62 ? 7.06858 -26.35913 -7.44733 1.000 41.06912 62 ASP A O 1
ATOM 474 N N . LEU A 1 63 ? 6.39993 -24.20518 -7.45698 1.000 43.92097 63 LEU A N 1
ATOM 475 C CA . LEU A 1 63 ? 5.11695 -24.59204 -6.86711 1.000 40.15990 63 LEU A CA 1
ATOM 476 C C . LEU A 1 63 ? 4.21405 -25.29758 -7.87340 1.000 44.30053 63 LEU A C 1
ATOM 477 O O . LEU A 1 63 ? 3.51261 -26.25010 -7.51098 1.000 43.67630 63 LEU A O 1
ATOM 482 N N . ILE A 1 64 ? 4.18508 -24.82289 -9.12522 1.000 47.07577 64 ILE A N 1
ATOM 483 C CA . ILE A 1 64 ? 3.50807 -25.56487 -10.18837 1.000 46.73100 64 ILE A CA 1
ATOM 484 C C . ILE A 1 64 ? 3.97370 -27.01022 -10.18770 1.000 45.03485 64 ILE A C 1
ATOM 485 O O . ILE A 1 64 ? 3.16979 -27.93927 -10.29360 1.000 43.67000 64 ILE A O 1
ATOM 490 N N . SER A 1 65 ? 5.28333 -27.22031 -10.06294 1.000 42.62710 65 SER A N 1
ATOM 491 C CA . SER A 1 65 ? 5.80726 -28.58048 -10.05448 1.000 54.55831 65 SER A CA 1
ATOM 492 C C . SER A 1 65 ? 5.28994 -29.36254 -8.85351 1.000 56.16420 65 SER A C 1
ATOM 493 O O . SER A 1 65 ? 4.81764 -30.49457 -9.00210 1.000 53.69413 65 SER A O 1
ATOM 496 N N . LYS A 1 66 ? 5.35903 -28.77169 -7.65123 1.000 55.41179 66 LYS A N 1
ATOM 497 C CA . LYS A 1 66 ? 4.91841 -29.49902 -6.45670 1.000 58.80027 66 LYS A CA 1
ATOM 498 C C . LYS A 1 66 ? 3.44256 -29.88099 -6.52688 1.000 50.04170 66 LYS A C 1
ATOM 499 O O . LYS A 1 66 ? 3.07218 -30.99977 -6.15364 1.000 73.32454 66 LYS A O 1
ATOM 505 N N . LEU A 1 67 ? 2.58398 -28.97492 -6.99320 1.000 57.55977 67 LE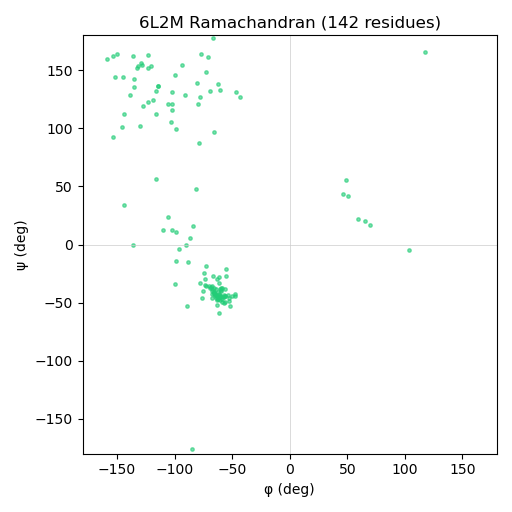U A N 1
ATOM 506 C CA . LEU A 1 67 ? 1.13809 -29.18849 -6.97481 1.000 48.77488 67 LEU A CA 1
ATOM 507 C C . LEU A 1 67 ? 0.56814 -29.71618 -8.28960 1.000 58.66186 67 LEU A C 1
ATOM 508 O O . LEU A 1 67 ? -0.64450 -29.95978 -8.36215 1.000 53.56764 67 LEU A O 1
ATOM 513 N N . ASN A 1 68 ? 1.39480 -29.86178 -9.32614 1.000 49.28000 68 ASN A N 1
ATOM 514 C CA . ASN A 1 68 ? 0.95290 -30.22552 -10.67556 1.000 59.70903 68 ASN A CA 1
ATOM 515 C C . ASN A 1 68 ? -0.26134 -29.40550 -11.11558 1.000 56.73922 68 ASN A C 1
ATOM 516 O O . ASN A 1 68 ? -1.21715 -29.92539 -11.69509 1.000 58.83367 68 ASN A O 1
ATOM 521 N N . SER A 1 69 ? -0.21474 -28.09913 -10.84035 1.000 58.49853 69 SER A N 1
ATOM 522 C CA . SER A 1 69 ? -1.32202 -27.20812 -11.16809 1.000 45.93029 69 SER A CA 1
ATOM 523 C C . SER A 1 69 ? -0.82140 -25.79422 -11.42271 1.000 45.41776 69 SER A C 1
ATOM 524 O O . SER A 1 69 ? 0.10310 -25.31607 -10.75935 1.000 43.13740 69 SER A O 1
ATOM 527 N N . PHE A 1 70 ? -1.46588 -25.12633 -12.36771 1.000 42.28305 70 PHE A N 1
ATOM 528 C CA . PHE A 1 70 ? -1.20662 -23.72868 -12.66623 1.000 47.67097 70 PHE A CA 1
ATOM 529 C C . PHE A 1 70 ? -2.07237 -22.77096 -11.86089 1.000 45.28288 70 PHE A C 1
ATOM 530 O O . PHE A 1 70 ? -1.93508 -21.55609 -12.02526 1.000 42.40503 70 PHE A O 1
ATOM 538 N N . ASN A 1 71 ? -2.94823 -23.27781 -10.99558 1.000 44.66956 71 ASN A N 1
ATOM 539 C CA . ASN A 1 71 ? -3.87214 -22.44721 -10.22105 1.000 46.53311 71 ASN A CA 1
ATOM 540 C C . ASN A 1 71 ? -3.28988 -22.25867 -8.82318 1.000 44.23474 71 ASN A C 1
ATOM 541 O O . ASN A 1 71 ? -3.43690 -23.12816 -7.96218 1.000 52.51085 71 ASN A O 1
ATOM 546 N N . LEU A 1 72 ? -2.64874 -21.11219 -8.58432 1.000 40.90730 72 LEU A N 1
ATOM 547 C CA . LEU A 1 72 ? -2.07806 -20.79364 -7.27849 1.000 34.53000 72 LEU A CA 1
ATOM 548 C C . LEU A 1 72 ? -2.90782 -19.75202 -6.53553 1.000 40.13098 72 LEU A C 1
ATOM 549 O O . LEU A 1 72 ? -2.40222 -19.05847 -5.64599 1.000 32.84416 72 LEU A O 1
ATOM 554 N N . SER A 1 73 ? -4.19210 -19.64617 -6.88708 1.000 40.44047 73 SER A N 1
ATOM 555 C CA . SER A 1 73 ? -5.07176 -18.63742 -6.30224 1.000 38.17601 73 SER A CA 1
ATOM 556 C C . SER A 1 73 ? -5.11258 -18.68890 -4.78005 1.000 40.26574 73 SER A C 1
ATOM 557 O O . SER A 1 73 ? -5.46570 -17.68813 -4.14957 1.000 40.96912 73 SER A O 1
ATOM 560 N N . LYS A 1 74 ? -4.74439 -19.81132 -4.17188 1.000 40.67132 74 LYS A N 1
ATOM 561 C CA . LYS A 1 74 ? -4.76697 -19.92398 -2.72202 1.000 49.48773 74 LYS A CA 1
ATOM 562 C C . LYS A 1 74 ? -3.48553 -19.42820 -2.05156 1.000 49.24154 74 LYS A C 1
ATOM 563 O O . LYS A 1 74 ? -3.36006 -19.55572 -0.82993 1.000 51.23721 74 LYS A O 1
ATOM 569 N N . TYR A 1 75 ? -2.54063 -18.85783 -2.79800 1.000 38.35982 75 TYR A N 1
ATOM 570 C CA . TYR A 1 75 ? -1.21990 -18.59286 -2.24315 1.000 40.58668 75 TYR A CA 1
ATOM 571 C C . TYR A 1 75 ? -0.78738 -17.15163 -2.48261 1.000 38.18341 75 TYR A C 1
ATOM 572 O O . TYR A 1 75 ? -1.24103 -16.48731 -3.41692 1.000 39.62988 75 TYR A O 1
ATOM 581 N N . LYS A 1 76 ? 0.11823 -16.67499 -1.62787 1.000 38.91212 76 LYS A N 1
ATOM 582 C CA . LYS A 1 76 ? 0.61435 -15.30664 -1.71658 1.000 33.62471 76 LYS A CA 1
ATOM 583 C C . LYS A 1 76 ? 2.12399 -15.31667 -1.91234 1.000 39.52001 76 LYS A C 1
ATOM 584 O O . LYS A 1 76 ? 2.80622 -16.25867 -1.50717 1.000 36.23560 76 LYS A O 1
ATOM 590 N N . LEU A 1 77 ? 2.65096 -14.25992 -2.52951 1.000 37.67000 77 LEU A N 1
ATOM 591 C CA . LEU A 1 77 ? 4.07040 -14.18900 -2.84690 1.000 36.19804 77 LEU A CA 1
ATOM 592 C C . LEU A 1 77 ? 4.74556 -13.07191 -2.05922 1.000 37.38042 77 LEU A C 1
ATOM 593 O O . LEU A 1 77 ? 4.20288 -11.96485 -1.94595 1.000 40.00981 77 LEU A O 1
ATOM 598 N N . ILE A 1 78 ? 5.92705 -13.37757 -1.51956 1.000 33.35362 78 ILE A N 1
ATOM 599 C CA . ILE A 1 78 ? 6.76777 -12.43775 -0.78593 1.000 32.92737 78 ILE A CA 1
ATOM 600 C C . ILE A 1 78 ? 8.11878 -12.40180 -1.47014 1.000 28.14264 78 ILE A C 1
ATOM 601 O O . ILE A 1 78 ? 8.79131 -13.43682 -1.57148 1.000 32.26886 78 ILE A O 1
ATOM 606 N N . THR A 1 79 ? 8.53594 -11.21365 -1.88925 1.000 27.05185 79 THR A N 1
ATOM 607 C CA . THR A 1 79 ? 9.80640 -11.01477 -2.55642 1.000 28.34378 79 THR A CA 1
ATOM 608 C C . THR A 1 79 ? 10.52376 -9.83133 -1.91726 1.000 36.94394 79 THR A C 1
ATOM 609 O O . THR A 1 79 ? 9.88996 -8.93838 -1.34090 1.000 31.85358 79 THR A O 1
ATOM 613 N N . THR A 1 80 ? 11.86089 -9.84610 -2.01713 1.000 27.03455 80 THR A N 1
ATOM 614 C CA . THR A 1 80 ? 12.69456 -8.78022 -1.47034 1.000 31.61090 80 THR A CA 1
ATOM 615 C C . THR A 1 80 ? 12.63477 -7.52098 -2.31939 1.000 33.49706 80 THR A C 1
ATOM 616 O O . THR A 1 80 ? 12.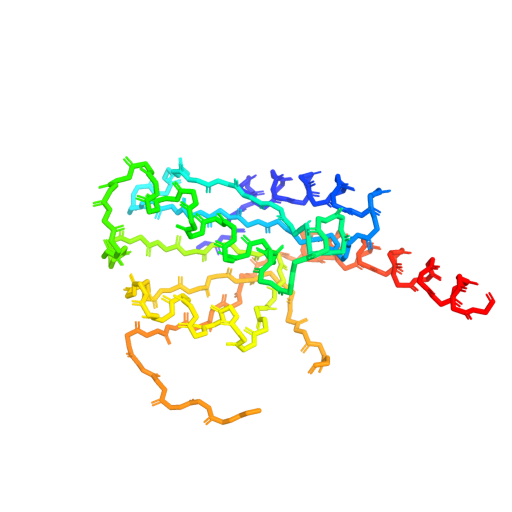87285 -6.42265 -1.80502 1.000 31.76101 80 THR A O 1
ATOM 620 N N . LEU A 1 81 ? 12.31115 -7.65247 -3.60187 1.000 34.88095 81 LEU A N 1
ATOM 621 C CA . LEU A 1 81 ? 12.36905 -6.53887 -4.53620 1.000 28.56791 81 LEU A CA 1
ATOM 622 C C . LEU A 1 81 ? 11.11205 -6.54534 -5.39043 1.000 29.18742 81 LEU A C 1
ATOM 623 O O . LEU A 1 81 ? 10.68860 -7.60011 -5.87399 1.000 26.09879 81 LEU A O 1
ATOM 628 N N . GLU A 1 82 ? 10.53547 -5.36419 -5.57510 1.000 29.82000 82 GLU A N 1
ATOM 629 C CA . GLU A 1 82 ? 9.37768 -5.19656 -6.44043 1.000 31.29666 82 GLU A CA 1
ATOM 630 C C . GLU A 1 82 ? 9.59292 -5.91424 -7.77255 1.000 25.79000 82 GLU A C 1
ATOM 631 O O . GLU A 1 82 ? 10.65385 -5.75218 -8.39635 1.000 34.60502 82 GLU A O 1
ATOM 637 N N . PRO A 1 83 ? 8.63270 -6.71649 -8.23475 1.000 33.03263 83 PRO A N 1
ATOM 638 C CA . PRO A 1 83 ? 8.86298 -7.52604 -9.43619 1.000 39.44301 83 PRO A CA 1
ATOM 639 C C . PRO A 1 83 ? 8.86087 -6.68293 -10.69713 1.000 32.93186 83 PRO A C 1
ATOM 640 O O . PRO A 1 83 ? 8.15890 -5.67812 -10.80172 1.000 28.20298 83 PRO A O 1
ATOM 644 N N . CYS A 1 84 ? 9.64813 -7.12028 -11.67531 1.000 31.91000 84 CYS A N 1
ATOM 645 C CA . CYS A 1 84 ? 9.50435 -6.56677 -13.00959 1.000 30.08502 84 CYS A CA 1
ATOM 646 C C . CYS A 1 84 ? 8.13880 -6.96144 -13.58980 1.000 33.22654 84 CYS A C 1
ATOM 647 O O . CYS A 1 84 ? 7.35469 -7.71308 -12.99185 1.000 29.95329 84 CYS A O 1
ATOM 650 N N . MET A 1 85 ? 7.86342 -6.46586 -14.79266 1.000 32.98226 85 MET A N 1
ATOM 651 C CA . MET A 1 85 ? 6.55260 -6.68638 -15.39448 1.000 33.13949 85 MET A CA 1
ATOM 652 C C . MET A 1 85 ? 6.42197 -8.09360 -15.96827 1.000 31.49199 85 MET A C 1
ATOM 653 O O . MET A 1 85 ? 5.32452 -8.66560 -15.94551 1.000 30.66452 85 MET A O 1
ATOM 658 N N . MET A 1 86 ? 7.51423 -8.67308 -16.48134 1.000 27.92206 86 MET A N 1
ATOM 659 C CA . MET A 1 86 ? 7.46784 -10.08482 -16.87198 1.000 37.62229 86 MET A CA 1
ATOM 660 C C . MET A 1 86 ? 6.94338 -10.93965 -15.71745 1.000 28.46601 86 MET A C 1
ATOM 661 O O . MET A 1 86 ? 5.96079 -11.68365 -15.86313 1.000 32.70199 86 MET A O 1
ATOM 666 N N . CYS A 1 87 ? 7.56425 -10.79790 -14.54269 1.000 26.92495 87 CYS A N 1
ATOM 667 C CA . CYS A 1 87 ? 7.17323 -11.58350 -13.37561 1.000 23.39170 87 CYS A CA 1
ATOM 668 C C . CYS A 1 87 ? 5.78382 -11.20430 -12.87861 1.000 33.86762 87 CYS A C 1
ATOM 669 O O . CYS A 1 87 ? 4.98500 -12.08603 -12.53702 1.000 30.16536 87 CYS A O 1
ATOM 672 N N . TYR A 1 88 ? 5.47609 -9.90369 -12.82497 1.000 26.42411 88 TYR A N 1
ATOM 673 C CA . TYR A 1 88 ? 4.14104 -9.48337 -12.40923 1.000 34.04466 88 TYR A CA 1
ATOM 674 C C . TYR A 1 88 ? 3.07892 -10.17922 -13.24341 1.000 27.67686 88 TYR A C 1
ATOM 675 O O . TYR A 1 88 ? 2.07224 -10.65749 -12.71149 1.000 28.16250 88 TYR A O 1
ATOM 684 N N . SER A 1 89 ? 3.29819 -10.25610 -14.55591 1.000 31.52206 89 SER A N 1
ATOM 685 C CA . SER A 1 89 ? 2.33837 -10.92529 -15.42420 1.000 35.72212 89 SER A CA 1
ATOM 686 C C . SER A 1 89 ? 2.29405 -12.43084 -15.16716 1.000 40.04980 89 SER A C 1
ATOM 687 O O . SER A 1 89 ? 1.21111 -13.02572 -15.17179 1.000 33.92004 89 SER A O 1
ATOM 690 N N . ALA A 1 90 ? 3.44860 -13.07328 -14.94425 1.000 34.57700 90 ALA A N 1
ATOM 691 C CA . ALA A 1 90 ? 3.41325 -14.50513 -14.62303 1.000 32.92620 90 ALA A CA 1
ATOM 692 C C . ALA A 1 90 ? 2.66638 -14.77339 -13.31517 1.000 33.92874 90 ALA A C 1
ATOM 693 O O . ALA A 1 90 ? 1.93803 -15.76685 -13.19431 1.000 30.32072 90 ALA A O 1
ATOM 695 N N . ILE A 1 91 ? 2.88019 -13.92098 -12.31173 1.000 35.80495 91 ILE A N 1
ATOM 696 C CA . ILE A 1 91 ? 2.18372 -14.02637 -11.03458 1.000 35.41147 91 ILE A CA 1
ATOM 697 C C . ILE A 1 91 ? 0.68705 -13.86052 -11.24223 1.000 40.26302 91 ILE A C 1
ATOM 698 O O . ILE A 1 91 ? -0.12238 -14.61369 -10.68741 1.000 38.42605 91 ILE A O 1
ATOM 703 N N . LYS A 1 92 ? 0.29608 -12.86485 -12.03757 1.000 35.94221 92 LYS A N 1
ATOM 704 C CA . LYS A 1 92 ? -1.11511 -12.70017 -12.35620 1.000 46.22239 92 LYS A CA 1
ATOM 705 C C . LYS A 1 92 ? -1.66914 -13.93900 -13.04877 1.000 39.97618 92 LYS A C 1
ATOM 706 O O . LYS A 1 92 ? -2.78166 -14.38039 -12.74126 1.000 41.29730 92 LYS A O 1
ATOM 712 N N . GLN A 1 93 ? -0.88700 -14.54011 -13.95447 1.000 35.05992 93 GLN A N 1
ATOM 713 C CA . GLN A 1 93 ? -1.40277 -15.61185 -14.80250 1.000 43.67268 93 GLN A CA 1
ATOM 714 C C . GLN A 1 93 ? -1.61150 -16.91931 -14.03647 1.000 39.60891 93 GLN A C 1
ATOM 715 O O . GLN A 1 93 ? -2.37254 -17.77287 -14.50632 1.000 39.26787 93 GLN A O 1
ATOM 721 N N . VAL A 1 94 ? -0.98922 -17.08390 -12.86404 1.000 38.75680 94 VAL A N 1
ATOM 722 C CA . VAL A 1 94 ? -1.27199 -18.21320 -11.97603 1.000 35.91023 94 VAL A CA 1
ATOM 723 C C . VAL A 1 94 ? -2.23064 -17.83114 -10.84472 1.000 38.18607 94 VAL A C 1
ATOM 724 O O . VAL A 1 94 ? -2.36941 -18.58691 -9.87485 1.000 36.92460 94 VAL A O 1
ATOM 728 N N . LYS A 1 95 ? -2.84676 -16.64829 -10.91815 1.000 42.55440 95 LYS A N 1
ATOM 729 C CA . LYS A 1 95 ? -3.97083 -16.21785 -10.08631 1.000 38.92334 95 LYS A CA 1
ATOM 730 C C . LYS A 1 95 ? -3.60614 -15.96315 -8.62675 1.000 41.73545 95 LYS A C 1
ATOM 731 O O . LYS A 1 95 ? -4.49992 -15.89895 -7.77703 1.000 47.34262 95 LYS A O 1
ATOM 737 N N . ILE A 1 96 ? -2.31751 -15.80721 -8.31133 1.000 43.38379 96 ILE A N 1
ATOM 738 C CA . ILE A 1 96 ? -1.91606 -15.25308 -7.02157 1.000 36.66000 96 ILE A CA 1
ATOM 739 C C . ILE A 1 96 ? -2.47264 -13.84155 -6.88615 1.000 38.11614 96 ILE A C 1
ATOM 740 O O . ILE A 1 96 ? -2.36170 -13.02461 -7.80748 1.000 38.27000 96 ILE A O 1
ATOM 745 N N . ASN A 1 97 ? -3.08221 -13.54573 -5.73035 1.000 40.67166 97 ASN A N 1
ATOM 746 C CA . ASN A 1 97 ? -3.77957 -12.27891 -5.54733 1.000 42.59000 97 ASN A CA 1
ATOM 747 C C . ASN A 1 97 ? -2.97323 -11.22710 -4.79641 1.000 45.35800 97 ASN A C 1
ATOM 748 O O . ASN A 1 97 ? -3.35894 -10.05261 -4.81898 1.000 40.99801 97 ASN A O 1
ATOM 753 N N . THR A 1 98 ? -1.87286 -11.59852 -4.14181 1.000 35.21919 98 THR A N 1
ATOM 754 C CA . THR A 1 98 ? -1.14613 -10.64407 -3.31602 1.000 39.84274 98 THR A CA 1
ATOM 755 C C . THR A 1 98 ? 0.35811 -10.80678 -3.48848 1.000 35.25457 98 THR A C 1
ATOM 756 O O . THR A 1 98 ? 0.89230 -11.90792 -3.34742 1.000 37.31777 98 THR A O 1
ATOM 760 N N . ILE A 1 99 ? 1.03514 -9.70186 -3.77550 1.000 39.10451 99 ILE A N 1
ATOM 761 C CA . ILE A 1 99 ? 2.49177 -9.65533 -3.83666 1.000 38.66036 99 ILE A CA 1
ATOM 762 C C . ILE A 1 99 ? 2.95814 -8.71066 -2.73994 1.000 30.21459 99 ILE A C 1
ATOM 763 O O . ILE A 1 99 ? 2.67583 -7.51171 -2.79765 1.000 35.88909 99 ILE A O 1
ATOM 768 N N . TYR A 1 100 ? 3.62883 -9.25490 -1.72413 1.000 34.43877 100 TYR A N 1
ATOM 769 C CA . TYR A 1 100 ? 4.34685 -8.45944 -0.73277 1.000 33.17961 100 TYR A CA 1
ATOM 770 C C . TYR A 1 100 ? 5.78131 -8.26737 -1.19223 1.000 35.81815 100 TYR A C 1
ATOM 771 O O . TYR A 1 100 ? 6.46926 -9.24897 -1.50076 1.000 35.41271 100 TYR A O 1
ATOM 780 N N . TYR A 1 101 ? 6.24606 -7.01947 -1.20421 1.000 32.44611 101 TYR A N 1
ATOM 781 C CA . TYR A 1 101 ? 7.64041 -6.75961 -1.55681 1.000 31.70296 101 TYR A CA 1
ATOM 782 C C . TYR A 1 101 ? 8.27328 -5.81282 -0.54207 1.000 31.03604 101 TYR A C 1
ATOM 783 O O . TYR A 1 101 ? 7.59486 -4.98710 0.07096 1.000 42.15562 101 TYR A O 1
ATOM 792 N N . LEU A 1 102 ? 9.58802 -5.93381 -0.37647 1.000 32.82967 102 LEU A N 1
ATOM 793 C CA . LEU A 1 102 ? 10.28829 -5.12286 0.61498 1.000 37.37343 102 LEU A CA 1
ATOM 794 C C . LEU A 1 102 ? 10.75297 -3.79205 0.02440 1.000 42.99005 102 LEU A C 1
ATOM 795 O O . LEU A 1 102 ? 10.44666 -2.72322 0.56156 1.000 42.45703 102 LEU A O 1
ATOM 800 N N . VAL A 1 103 ? 11.47220 -3.84132 -1.09556 1.000 38.57186 103 VAL A N 1
ATOM 801 C CA . VAL A 1 103 ? 12.12413 -2.67787 -1.68342 1.000 32.73843 103 VAL A CA 1
ATOM 802 C C . VAL A 1 103 ? 11.55031 -2.44280 -3.07273 1.000 35.59722 103 VAL A C 1
ATOM 803 O O . VAL A 1 103 ? 11.57278 -3.34384 -3.92040 1.000 33.49098 103 VAL A O 1
ATOM 807 N N . ASP A 1 104 ? 11.03167 -1.23862 -3.30683 1.000 35.90154 104 ASP A N 1
ATOM 808 C CA . ASP A 1 104 ? 10.50452 -0.95514 -4.63406 1.000 49.95517 104 ASP A CA 1
ATOM 809 C C . ASP A 1 104 ? 11.65235 -0.68397 -5.60445 1.000 43.67851 104 ASP A C 1
ATOM 810 O O . ASP A 1 104 ? 12.79814 -0.48145 -5.20751 1.000 45.67899 104 ASP A O 1
ATOM 815 N N . ASP A 1 105 ? 11.33880 -0.74131 -6.89537 1.000 49.51990 105 ASP A N 1
ATOM 816 C CA . ASP A 1 105 ? 12.36114 -0.70108 -7.92539 1.000 56.28930 105 ASP A CA 1
ATOM 817 C C . ASP A 1 105 ? 12.34101 0.66680 -8.58080 1.000 64.62000 105 ASP A C 1
ATOM 818 O O . ASP A 1 105 ? 11.29078 1.07025 -9.10699 1.000 68.91054 105 ASP A O 1
ATOM 823 N N . PRO A 1 106 ? 13.45151 1.42200 -8.55798 1.000 87.03085 106 PRO A N 1
ATOM 824 C CA . PRO A 1 106 ? 13.48391 2.71215 -9.26882 1.000 92.83000 106 PRO A CA 1
ATOM 825 C C . PRO A 1 106 ? 13.31970 2.54536 -10.77449 1.000 88.12142 106 PRO A C 1
ATOM 826 O O . PRO A 1 106 ? 12.45922 3.17802 -11.39943 1.000 83.30103 106 PRO A O 1
ATOM 830 N N . LYS A 1 107 ? 14.14374 1.67995 -11.35695 1.000 83.66822 107 LYS A N 1
ATOM 831 C CA . LYS A 1 107 ? 14.10875 1.40253 -12.78599 1.000 80.46325 107 LYS A CA 1
ATOM 832 C C . LYS A 1 107 ? 12.80774 0.71389 -13.19105 1.000 78.76576 107 LYS A C 1
ATOM 833 O O . LYS A 1 107 ? 11.77427 1.36269 -13.36602 1.000 85.25654 107 LYS A O 1
ATOM 835 N N . TYR A 1 111 ? 4.77356 1.63254 -16.42816 1.000 90.86650 111 TYR A N 1
ATOM 836 C CA . TYR A 1 111 ? 3.47960 1.07914 -16.81326 1.000 92.57135 111 TYR A CA 1
ATOM 837 C C . TYR A 1 111 ? 2.35589 1.68681 -15.98219 1.000 97.22113 111 TYR A C 1
ATOM 838 O O . TYR A 1 111 ? 2.60357 2.32897 -14.96434 1.000 100.47384 111 TYR A O 1
ATOM 840 N N . SER A 1 112 ? 1.11799 1.48229 -16.43073 1.000 99.73602 112 SER A N 1
ATOM 841 C CA . SER A 1 112 ? -0.08034 1.90835 -15.70612 1.000 102.96061 112 SER A CA 1
ATOM 842 C C . SER A 1 112 ? -1.02564 0.71010 -15.63314 1.000 106.03485 112 SER A C 1
ATOM 843 O O . SER A 1 112 ? -1.71465 0.40136 -16.61264 1.000 107.87985 112 SER A O 1
ATOM 845 N N . ILE A 1 113 ? -1.06019 0.05031 -14.46962 1.000 101.13746 113 ILE A N 1
ATOM 846 C CA . ILE A 1 113 ? -1.75881 -1.21924 -14.28906 1.000 95.76323 113 ILE A CA 1
ATOM 847 C C . ILE A 1 113 ? -3.07682 -0.97627 -13.56815 1.000 91.06414 113 ILE A C 1
ATOM 848 O O . ILE A 1 113 ? -3.08422 -0.47295 -12.43924 1.000 94.07866 113 ILE A O 1
ATOM 853 N N . ASN A 1 114 ? -4.19770 -1.35263 -14.19870 1.000 92.63137 114 ASN A N 1
ATOM 854 C CA . ASN A 1 114 ? -5.50257 -1.33962 -13.52773 1.000 94.50179 114 ASN A CA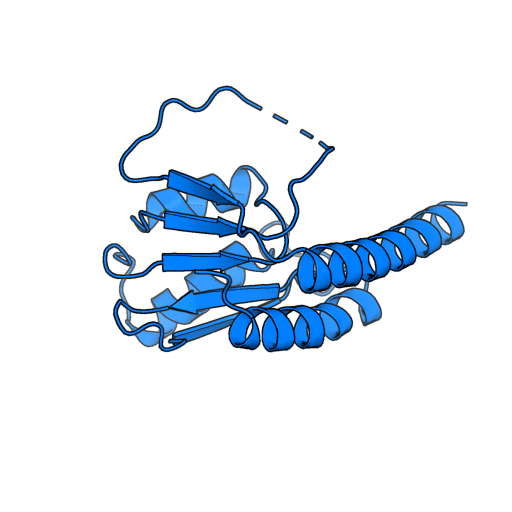 1
ATOM 855 C C . ASN A 1 114 ? -6.01165 -2.78472 -13.45939 1.000 97.43074 114 ASN A C 1
ATOM 856 O O . ASN A 1 114 ? -7.09285 -3.11533 -13.95224 1.000 97.04087 114 ASN A O 1
ATOM 861 N N . ASP A 1 115 ? -5.19547 -3.64596 -12.85269 1.000 97.20989 115 ASP A N 1
ATOM 862 C CA . ASP A 1 115 ? -5.53730 -5.02996 -12.54878 1.000 88.06184 115 ASP A CA 1
ATOM 863 C C . ASP A 1 115 ? -6.09796 -5.09118 -11.13373 1.000 95.91000 115 ASP A C 1
ATOM 864 O O . ASP A 1 115 ? -5.78392 -4.22836 -10.30626 1.000 94.21099 115 ASP A O 1
ATOM 869 N N . GLN A 1 116 ? -6.92935 -6.10059 -10.85211 1.000 92.65160 116 GLN A N 1
ATOM 870 C CA . GLN A 1 116 ? -7.45691 -6.30151 -9.51195 1.000 84.83224 116 GLN A CA 1
ATOM 871 C C . GLN A 1 116 ? -7.72160 -7.79219 -9.28241 1.000 87.38000 116 GLN A C 1
ATOM 872 O O . GLN A 1 116 ? -7.80244 -8.58245 -10.23041 1.000 87.96000 116 GLN A O 1
ATOM 878 N N . ASN A 1 117 ? -7.88417 -8.15961 -8.00115 1.000 91.81830 117 ASN A N 1
ATOM 879 C CA . ASN A 1 117 ? -7.50382 -9.46875 -7.46212 1.000 97.29603 117 ASN A CA 1
ATOM 880 C C . ASN A 1 117 ? -5.99017 -9.63799 -7.53031 1.000 68.53000 117 ASN A C 1
ATOM 881 O O . ASN A 1 117 ? -5.47429 -10.75715 -7.52730 1.000 80.48235 117 ASN A O 1
ATOM 883 N N . LEU A 1 118 ? -5.27650 -8.51583 -7.64261 1.000 65.40000 118 LEU A N 1
ATOM 884 C CA . LEU A 1 118 ? -3.81744 -8.50826 -7.57803 1.000 56.05194 118 LEU A CA 1
ATOM 885 C C . LEU A 1 118 ? -3.40099 -7.20525 -6.90107 1.000 44.57000 118 LEU A C 1
ATOM 886 O O . LEU A 1 118 ? -3.36055 -6.15126 -7.54001 1.000 52.54000 118 LEU A O 1
ATOM 891 N N . ASN A 1 119 ? -3.05461 -7.29015 -5.62063 1.000 43.28696 119 ASN A N 1
ATOM 892 C CA . ASN A 1 119 ? -2.54797 -6.15677 -4.85325 1.000 42.92300 119 ASN A CA 1
ATOM 893 C C . ASN A 1 119 ? -1.03809 -6.26153 -4.69945 1.000 42.87003 119 ASN A C 1
ATOM 894 O O . ASN A 1 119 ? -0.52205 -7.30908 -4.29720 1.000 38.37507 119 ASN A O 1
ATOM 899 N N . LEU A 1 120 ? -0.34122 -5.16665 -4.99144 1.000 42.78514 120 LEU A N 1
ATOM 900 C CA . LEU A 1 120 ? 1.09683 -5.04621 -4.77643 1.000 38.18035 120 LEU A CA 1
ATOM 901 C C . LEU A 1 120 ? 1.28069 -4.21815 -3.50585 1.000 43.15105 120 LEU A C 1
ATOM 902 O O . LEU A 1 120 ? 0.89227 -3.04605 -3.46410 1.000 40.66910 120 LEU A O 1
ATOM 907 N N . ILE A 1 121 ? 1.86127 -4.82936 -2.47127 1.000 45.67780 121 ILE A N 1
ATOM 908 C CA . ILE A 1 121 ? 1.82790 -4.31428 -1.10073 1.000 43.64242 121 ILE A CA 1
ATOM 909 C C . ILE A 1 121 ? 3.25319 -4.25359 -0.56217 1.000 43.43073 121 ILE A C 1
ATOM 910 O O . ILE A 1 121 ? 3.93183 -5.29057 -0.45221 1.000 37.97872 121 ILE A O 1
ATOM 915 N N . GLN A 1 122 ? 3.69872 -3.04609 -0.20458 1.000 35.62383 122 GLN A N 1
ATOM 916 C CA . GLN A 1 122 ? 5.03412 -2.87830 0.34972 1.000 41.55243 122 GLN A CA 1
ATOM 917 C C . GLN A 1 122 ? 5.04751 -3.25663 1.82130 1.000 37.05986 122 GLN A C 1
ATOM 918 O O . GLN A 1 122 ? 4.31818 -2.67753 2.62792 1.000 42.51354 122 GLN A O 1
ATOM 924 N N . ILE A 1 123 ? 5.88144 -4.23951 2.15993 1.000 35.66436 123 ILE A N 1
ATOM 925 C CA . ILE A 1 123 ? 6.12461 -4.58647 3.55139 1.000 40.20090 123 ILE A CA 1
ATOM 926 C C . ILE A 1 123 ? 6.74972 -3.39635 4.25931 1.000 50.31572 123 ILE A C 1
ATOM 927 O O . ILE A 1 123 ? 7.64404 -2.73034 3.72043 1.000 42.06000 123 ILE A O 1
ATOM 932 N N . LYS A 1 124 ? 6.30336 -3.12244 5.47341 1.000 48.99357 124 LYS A N 1
ATOM 933 C CA . LYS A 1 124 ? 6.96841 -2.11702 6.29482 1.000 49.49000 124 LYS A CA 1
ATOM 934 C C . LYS A 1 124 ? 7.80961 -2.84708 7.33593 1.000 47.37000 124 LYS A C 1
ATOM 935 O O . LYS A 1 124 ? 7.28196 -3.45694 8.27187 1.000 52.50035 124 LYS A O 1
ATOM 941 N N . ASN A 1 125 ? 9.12597 -2.83493 7.11084 1.000 46.06996 125 ASN A N 1
ATOM 942 C CA . ASN A 1 125 ? 10.09815 -3.40808 8.04057 1.000 47.68000 125 ASN A CA 1
ATOM 943 C C . ASN A 1 125 ? 11.38283 -2.61992 7.76719 1.000 51.74552 125 ASN A C 1
ATOM 944 O O . ASN A 1 125 ? 12.15059 -2.95942 6.86849 1.000 52.33671 125 ASN A O 1
ATOM 949 N N . GLN A 1 126 ? 11.56873 -1.55283 8.54078 1.000 48.51000 126 GLN A N 1
ATOM 950 C CA . GLN A 1 126 ? 12.60631 -0.57613 8.23899 1.000 44.86000 126 GLN A CA 1
ATOM 951 C C . GLN A 1 126 ? 13.99050 -1.19254 8.35416 1.000 39.93000 126 GLN A C 1
ATOM 952 O O . GLN A 1 126 ? 14.84791 -0.97507 7.49156 1.000 42.65303 126 GLN A O 1
ATOM 958 N N . LYS A 1 127 ? 14.22762 -1.97256 9.41214 1.000 35.70000 127 LYS A N 1
ATOM 959 C CA . LYS A 1 127 ? 15.53759 -2.59585 9.58119 1.000 45.32673 127 LYS A CA 1
ATOM 960 C C . LYS A 1 127 ? 15.84792 -3.54863 8.43027 1.000 41.67030 127 LYS A C 1
ATOM 961 O O . LYS A 1 127 ? 16.94191 -3.50149 7.84733 1.000 46.86628 127 LYS A O 1
ATOM 963 N N . LYS A 1 128 ? 14.88769 -4.40551 8.07329 1.000 41.15171 128 LYS A N 1
ATOM 964 C CA . LYS A 1 128 ? 15.10447 -5.32893 6.96704 1.000 45.12812 128 LYS A CA 1
ATOM 965 C C . LYS A 1 128 ? 15.23760 -4.58503 5.64325 1.000 44.75149 128 LYS A C 1
ATOM 966 O O . LYS A 1 128 ? 16.09715 -4.92861 4.82419 1.000 38.22584 128 LYS A O 1
ATOM 972 N N . GLN A 1 129 ? 14.41050 -3.55692 5.41703 1.000 40.58979 129 GLN A N 1
ATOM 973 C CA . GLN A 1 129 ? 14.52382 -2.78361 4.17923 1.000 49.89719 129 GLN A CA 1
ATOM 974 C C . GLN A 1 129 ? 15.90212 -2.13429 4.05179 1.000 44.97683 129 GLN A C 1
ATOM 975 O O . GLN A 1 129 ?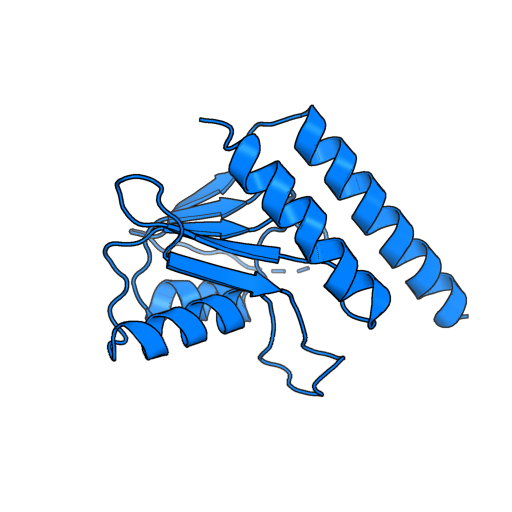 16.52744 -2.18476 2.98668 1.000 41.39773 129 GLN A O 1
ATOM 981 N N . SER A 1 130 ? 16.40370 -1.54050 5.13292 1.000 46.77202 130 SER A N 1
ATOM 982 C CA . SER A 1 130 ? 17.71038 -0.89438 5.07333 1.000 46.98039 130 SER A CA 1
ATOM 983 C C . SER A 1 130 ? 18.81872 -1.91673 4.83223 1.000 38.91000 130 SER A C 1
ATOM 984 O O . SER A 1 130 ? 19.71778 -1.69154 4.01003 1.000 39.38000 130 SER A O 1
ATOM 987 N N . GLU A 1 131 ? 18.74883 -3.06058 5.51392 1.000 42.71176 131 GLU A N 1
ATOM 988 C CA . GLU A 1 131 ? 19.70133 -4.14197 5.25844 1.000 39.47941 131 GLU A CA 1
ATOM 989 C C . GLU A 1 131 ? 19.69318 -4.56701 3.78103 1.000 45.70579 131 GLU A C 1
ATOM 990 O O . GLU A 1 131 ? 20.75411 -4.64173 3.13290 1.000 41.15749 131 GLU A O 1
ATOM 996 N N . TYR A 1 132 ? 18.50249 -4.81191 3.21419 1.000 38.07346 132 TYR A N 1
ATOM 997 C CA . TYR A 1 132 ? 18.45209 -5.24973 1.81917 1.000 46.09233 132 TYR A CA 1
ATOM 998 C C . TYR A 1 132 ? 18.93260 -4.16095 0.86559 1.000 36.95779 132 TYR A C 1
ATOM 999 O O . TYR A 1 132 ? 19.60918 -4.46596 -0.12309 1.000 38.02280 132 TYR A O 1
ATOM 1008 N N . ILE A 1 133 ? 18.61591 -2.89361 1.14620 1.000 40.82915 133 ILE A N 1
ATOM 1009 C CA . ILE A 1 133 ? 19.13708 -1.80777 0.31828 1.000 35.46282 133 ILE A CA 1
ATOM 1010 C C . ILE A 1 133 ? 20.66119 -1.80102 0.33266 1.000 40.42713 133 ILE A C 1
ATOM 1011 O O . ILE A 1 133 ? 21.30086 -1.58573 -0.70448 1.000 42.17931 133 ILE A O 1
ATOM 1016 N N . LYS A 1 134 ? 21.27473 -2.06774 1.48642 1.000 34.21000 134 LYS A N 1
ATOM 1017 C CA . LYS A 1 134 ? 22.73667 -2.07294 1.50380 1.000 49.86652 134 LYS A CA 1
ATOM 1018 C C . LYS A 1 134 ? 23.28942 -3.21567 0.65242 1.000 46.27147 134 LYS A C 1
ATOM 1019 O O . LYS A 1 134 ? 24.25417 -3.02914 -0.10659 1.000 34.85592 134 LYS A O 1
ATOM 1025 N N . LEU A 1 135 ? 22.66579 -4.40105 0.73540 1.000 42.66952 135 LEU A N 1
ATOM 1026 C CA . LEU A 1 135 ? 23.08334 -5.51526 -0.11992 1.000 29.31948 135 LEU A CA 1
ATOM 1027 C C . LEU A 1 135 ? 22.96180 -5.15953 -1.60466 1.000 43.67681 135 LEU A C 1
ATOM 1028 O O . LEU A 1 135 ? 23.90421 -5.36751 -2.38657 1.000 39.23775 135 LEU A O 1
ATOM 1033 N N . LEU A 1 136 ? 21.80209 -4.62115 -2.01638 1.000 32.57812 136 LEU A N 1
ATOM 1034 C CA . LEU A 1 136 ? 21.64386 -4.23545 -3.41786 1.000 43.04186 136 LEU A CA 1
ATOM 1035 C C . LEU A 1 136 ? 22.69840 -3.20943 -3.83175 1.000 46.88139 136 LEU A C 1
ATOM 1036 O O . LEU A 1 136 ? 23.30258 -3.33736 -4.90447 1.000 44.55549 136 LEU A O 1
ATOM 1041 N N . ASN A 1 137 ? 22.93501 -2.18685 -2.99263 1.000 36.12531 137 ASN A N 1
ATOM 1042 C CA . ASN A 1 137 ? 23.93305 -1.16232 -3.31637 1.000 44.25219 137 ASN A CA 1
ATOM 1043 C C . ASN A 1 137 ? 25.30689 -1.77705 -3.56288 1.000 38.77592 137 ASN A C 1
ATOM 1044 O O . ASN A 1 137 ? 25.98083 -1.42127 -4.53665 1.000 44.71914 137 ASN A O 1
ATOM 1049 N N . ILE A 1 138 ? 25.73787 -2.70473 -2.70005 1.000 33.58182 138 ILE A N 1
ATOM 1050 C CA . ILE A 1 138 ? 26.99655 -3.40841 -2.95543 1.000 36.12317 138 ILE A CA 1
ATOM 1051 C C . ILE A 1 138 ? 26.95957 -4.09129 -4.32361 1.000 43.31304 138 ILE A C 1
ATOM 1052 O O . ILE A 1 138 ? 27.92369 -4.01034 -5.11021 1.000 41.75811 138 ILE A O 1
ATOM 1057 N N . PHE A 1 139 ? 25.84010 -4.75426 -4.64438 1.000 38.25011 139 PHE A N 1
ATOM 1058 C CA . PHE A 1 139 ? 25.74686 -5.41360 -5.94630 1.000 37.50378 139 PHE A CA 1
ATOM 1059 C C . PHE A 1 139 ? 25.92466 -4.42597 -7.09802 1.000 43.45559 139 PHE A C 1
ATOM 1060 O O . PHE A 1 139 ? 26.66206 -4.69836 -8.04928 1.000 34.44743 139 PHE A O 1
ATOM 1068 N N . PHE A 1 140 ? 25.23901 -3.28222 -7.04471 1.000 35.41137 140 PHE A N 1
ATOM 1069 C CA . PHE A 1 140 ? 25.31251 -2.33768 -8.15320 1.000 45.28120 140 PHE A CA 1
ATOM 1070 C C . PHE A 1 140 ? 26.69321 -1.69661 -8.25168 1.000 53.76484 140 PHE A C 1
ATOM 1071 O O . PHE A 1 140 ? 27.19074 -1.46510 -9.35975 1.000 41.37123 140 PHE A O 1
ATOM 1079 N N . ILE A 1 141 ? 27.32737 -1.40382 -7.11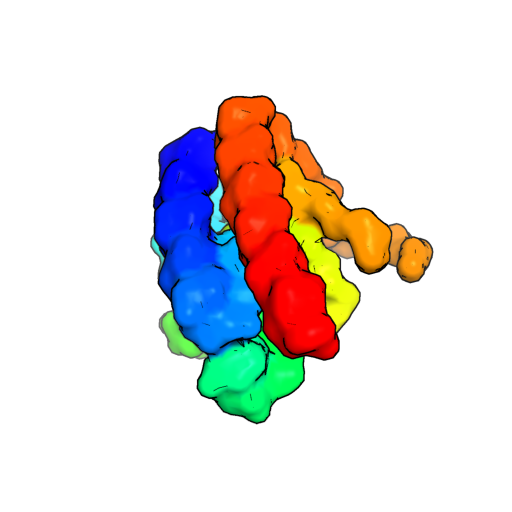025 1.000 44.09589 141 ILE A N 1
ATOM 1080 C CA . ILE A 1 141 ? 28.68540 -0.86024 -7.13972 1.000 46.66680 141 ILE A CA 1
ATOM 1081 C C . ILE A 1 141 ? 29.60730 -1.80696 -7.89325 1.000 44.08616 141 ILE A C 1
ATOM 1082 O O . ILE A 1 141 ? 30.33110 -1.40163 -8.81395 1.000 45.37000 141 ILE A O 1
ATOM 1087 N N . ASN A 1 142 ? 29.57564 -3.09500 -7.53483 1.000 41.09349 142 ASN A N 1
ATOM 1088 C CA . ASN A 1 142 ? 30.38567 -4.05417 -8.27960 1.000 48.48039 142 ASN A CA 1
ATOM 1089 C C . ASN A 1 142 ? 29.96293 -4.09868 -9.74354 1.000 55.06954 142 ASN A C 1
ATOM 1090 O O . ASN A 1 142 ? 30.79860 -4.28154 -10.64092 1.000 50.88973 142 ASN A O 1
ATOM 1095 N N . ALA A 1 143 ? 28.66959 -3.88979 -10.00361 1.000 50.80493 143 ALA A N 1
ATOM 1096 C CA . ALA A 1 143 ? 28.17236 -3.89622 -11.37401 1.000 60.74808 143 ALA A CA 1
ATOM 1097 C C . ALA A 1 143 ? 28.83835 -2.80443 -12.20542 1.000 64.70691 143 ALA A C 1
ATOM 1098 O O . ALA A 1 143 ? 29.30478 -3.06418 -13.31749 1.000 63.99000 143 ALA A O 1
ATOM 1100 N N . ARG A 1 144 ? 28.89897 -1.57369 -11.67601 1.000 58.54053 144 ARG A N 1
ATOM 1101 C CA . ARG A 1 144 ? 29.49319 -0.46541 -12.42386 1.000 60.46000 144 ARG A CA 1
ATOM 1102 C C . ARG A 1 144 ? 31.00634 -0.57782 -12.49098 1.000 65.94380 144 ARG A C 1
ATOM 1103 O O . ARG A 1 144 ? 31.62875 -0.09447 -13.43923 1.000 74.59150 144 ARG A O 1
ATOM 1111 N N . LEU A 1 145 ? 31.62602 -1.18694 -11.48269 1.000 69.12100 145 LEU A N 1
ATOM 1112 C CA . LEU A 1 145 ? 33.06949 -1.39546 -11.55351 1.000 67.18827 145 LEU A CA 1
ATOM 1113 C C . LEU A 1 145 ? 33.42178 -2.34540 -12.68877 1.000 77.60782 145 LEU A C 1
ATOM 1114 O O . LEU A 1 145 ? 34.36832 -2.09498 -13.44183 1.000 82.56554 145 LEU A O 1
ATOM 1119 N N . GLU A 1 146 ? 32.65688 -3.43066 -12.84889 1.000 70.07148 146 GLU A N 1
ATOM 1120 C CA . GLU A 1 146 ? 32.91646 -4.33481 -13.97010 1.000 76.85901 146 GLU A CA 1
ATOM 1121 C C . GLU A 1 146 ? 32.47233 -3.71862 -15.29613 1.000 77.43332 146 GLU A C 1
ATOM 1122 O O . GLU A 1 146 ? 33.10602 -3.93926 -16.33189 1.000 91.91126 146 GLU A O 1
ATOM 1128 N N . HIS A 1 147 ? 31.36854 -2.96527 -15.28444 1.000 86.28206 147 HIS A N 1
ATOM 1129 C CA . HIS A 1 147 ? 30.96002 -2.16568 -16.44317 1.000 86.60756 147 HIS A CA 1
ATOM 1130 C C . HIS A 1 147 ? 32.12978 -1.36647 -16.99902 1.000 91.90175 147 HIS A C 1
ATOM 1131 O O . HIS A 1 147 ? 32.32900 -1.31053 -18.21942 1.000 95.36186 147 HIS A O 1
ATOM 1138 N N . HIS A 1 148 ? 32.92748 -0.77020 -16.11804 1.000 89.79399 148 HIS A N 1
ATOM 1139 C CA . HIS A 1 148 ? 34.14925 -0.07531 -16.50382 1.000 94.25858 148 HIS A CA 1
ATOM 1140 C C . HIS A 1 148 ? 35.36814 -0.98214 -16.28195 1.000 94.52000 148 HIS A C 1
ATOM 1141 O O . HIS A 1 148 ? 35.24337 -2.20794 -16.22352 1.000 99.62000 148 HIS A O 1
#